Protein AF-A0A7X9P2J0-F1 (afdb_monomer)

Sequence (119 aa):
MKKIIILSILLFSSIFSFAQTTPTPGEWVKKSAEHYIEFASKEWNLTEVQKEEVYNYYLNFLAFRSYYFKRKQEGTLTSEETTLLVKSIQQETTQKITKYLGIDWREYYRVNREYMKRG

Structure (mmCIF, N/CA/C/O backbone):
data_AF-A0A7X9P2J0-F1
#
_entry.id   AF-A0A7X9P2J0-F1
#
loop_
_atom_site.group_PDB
_atom_site.id
_atom_site.type_symbol
_atom_site.label_atom_id
_atom_site.label_alt_id
_atom_site.label_comp_id
_atom_site.label_asym_id
_atom_site.label_entity_id
_atom_site.label_seq_id
_atom_site.pdbx_PDB_ins_code
_atom_site.Cartn_x
_atom_site.Cartn_y
_atom_site.Cartn_z
_atom_site.occupancy
_atom_site.B_iso_or_equiv
_atom_site.auth_seq_id
_atom_site.auth_comp_id
_atom_site.auth_asym_id
_atom_site.auth_atom_id
_atom_site.pdbx_PDB_model_num
ATOM 1 N N . MET A 1 1 ? -4.851 -28.020 -35.475 1.00 48.25 1 MET A N 1
ATOM 2 C CA . MET A 1 1 ? -3.969 -28.267 -34.310 1.00 48.25 1 MET A CA 1
ATOM 3 C C . MET A 1 1 ? -2.952 -27.130 -34.100 1.00 48.25 1 MET A C 1
ATOM 5 O O . MET A 1 1 ? -1.757 -27.357 -34.179 1.00 48.25 1 MET A O 1
ATOM 9 N N . LYS A 1 2 ? -3.402 -25.887 -33.862 1.00 42.94 2 LYS A N 1
ATOM 10 C CA . LYS A 1 2 ? -2.515 -24.747 -33.505 1.00 42.94 2 LYS A CA 1
ATOM 11 C C . LYS A 1 2 ? -3.080 -23.846 -32.391 1.00 42.94 2 LYS A C 1
ATOM 13 O O . LYS A 1 2 ? -2.439 -22.886 -31.999 1.00 42.94 2 LYS A O 1
ATOM 18 N N . LYS A 1 3 ? -4.274 -24.157 -31.866 1.00 45.66 3 LYS A N 1
ATOM 19 C CA . LYS A 1 3 ? -4.989 -23.320 -30.881 1.00 45.66 3 LYS A CA 1
ATOM 20 C C . LYS A 1 3 ? -4.871 -23.812 -29.429 1.00 45.66 3 LYS A C 1
ATOM 22 O O . LYS A 1 3 ? -5.380 -23.155 -28.536 1.00 45.66 3 LYS A O 1
ATOM 27 N N . ILE A 1 4 ? -4.198 -24.943 -29.190 1.00 52.19 4 ILE A N 1
ATOM 28 C CA . ILE A 1 4 ? -4.130 -25.587 -27.862 1.00 52.19 4 ILE A CA 1
ATOM 29 C C . ILE A 1 4 ? -2.895 -25.133 -27.056 1.00 52.19 4 ILE A C 1
ATOM 31 O O . ILE A 1 4 ? -2.896 -25.221 -25.838 1.00 52.19 4 ILE A O 1
ATOM 35 N N . ILE A 1 5 ? -1.871 -24.558 -27.699 1.00 53.81 5 ILE A N 1
ATOM 36 C CA . ILE A 1 5 ? -0.595 -24.2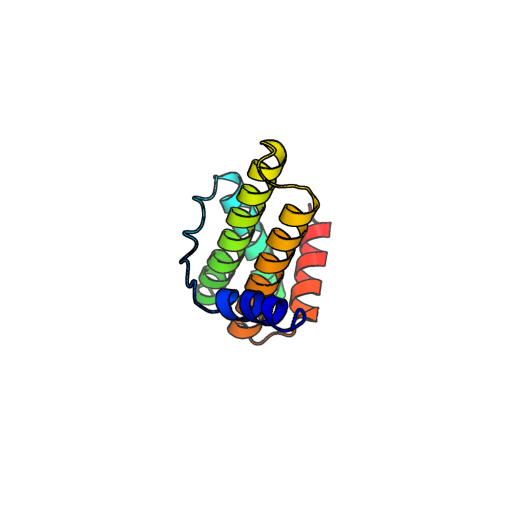24 -27.033 1.00 53.81 5 ILE A CA 1
ATOM 37 C C . ILE A 1 5 ? -0.705 -22.985 -26.119 1.00 5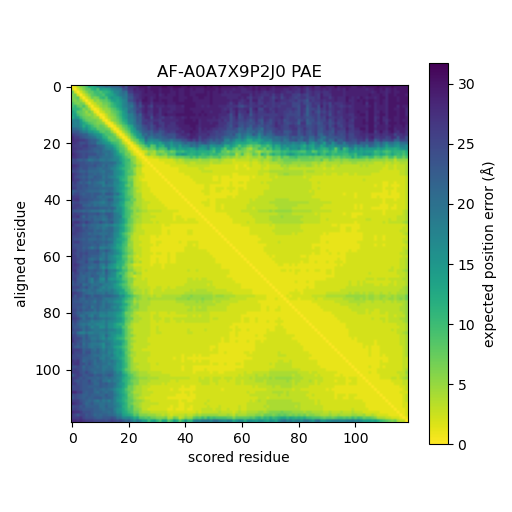3.81 5 ILE A C 1
ATOM 39 O O . ILE A 1 5 ? 0.043 -22.860 -25.155 1.00 53.81 5 ILE A O 1
ATOM 43 N N . ILE A 1 6 ? -1.664 -22.086 -26.363 1.00 50.25 6 ILE A N 1
ATOM 44 C CA . ILE A 1 6 ? -1.788 -20.833 -25.593 1.00 50.25 6 ILE A CA 1
ATOM 45 C C . ILE A 1 6 ? -2.377 -21.078 -24.190 1.00 50.25 6 ILE A C 1
ATOM 47 O O . ILE A 1 6 ? -2.026 -20.377 -23.244 1.00 50.25 6 ILE A O 1
ATOM 51 N N . LEU A 1 7 ? -3.203 -22.116 -24.016 1.00 44.09 7 LEU A N 1
ATOM 52 C CA . LEU A 1 7 ? -3.770 -22.476 -22.708 1.00 44.09 7 LEU A CA 1
ATOM 53 C C . LEU A 1 7 ? -2.742 -23.118 -21.764 1.00 44.09 7 LEU A C 1
ATOM 55 O O . LEU A 1 7 ? -2.883 -23.016 -20.548 1.00 44.09 7 LEU A O 1
ATOM 59 N N . SER A 1 8 ? -1.674 -23.707 -22.304 1.00 47.47 8 SER A N 1
ATOM 60 C CA . SER A 1 8 ? -0.605 -24.328 -21.515 1.00 47.47 8 SER A CA 1
ATOM 61 C C . SER A 1 8 ? 0.254 -23.303 -20.767 1.00 47.47 8 SER A C 1
ATOM 63 O O . SER A 1 8 ? 0.791 -23.609 -19.707 1.00 47.47 8 SER A O 1
ATOM 65 N N . ILE A 1 9 ? 0.366 -22.076 -21.290 1.00 50.44 9 ILE A N 1
ATOM 66 C CA . ILE A 1 9 ? 1.172 -21.004 -20.680 1.00 50.44 9 ILE A CA 1
ATOM 67 C C . ILE A 1 9 ? 0.434 -20.374 -19.486 1.00 50.44 9 ILE A C 1
ATOM 69 O O . ILE A 1 9 ? 1.066 -19.991 -18.506 1.00 50.44 9 ILE A O 1
ATOM 73 N N . LEU A 1 10 ? -0.904 -20.348 -19.514 1.00 45.47 10 LEU A N 1
ATOM 74 C CA . LEU A 1 10 ? -1.735 -19.844 -18.411 1.00 45.47 10 LEU A CA 1
ATOM 75 C C . LEU A 1 10 ? -1.854 -20.817 -17.227 1.00 45.47 10 LEU A C 1
ATOM 77 O O . LEU A 1 10 ? -2.184 -20.388 -16.127 1.00 45.47 10 LEU A O 1
ATOM 81 N N . LEU A 1 11 ? -1.581 -22.109 -17.430 1.00 46.47 11 LEU A N 1
ATOM 82 C CA . LEU A 1 11 ? -1.615 -23.107 -16.354 1.00 46.47 11 LEU A CA 1
ATOM 83 C C . LEU A 1 11 ? -0.288 -23.195 -15.582 1.00 46.47 11 LEU A C 1
ATOM 85 O O . LEU A 1 11 ? -0.298 -23.527 -14.398 1.00 46.47 11 LEU A O 1
ATOM 89 N N . PHE A 1 12 ? 0.842 -22.827 -16.195 1.00 42.16 12 PHE A N 1
ATOM 90 C CA . PHE A 1 12 ? 2.155 -22.858 -15.533 1.00 42.16 12 PHE A CA 1
ATOM 91 C C . PHE A 1 12 ? 2.448 -21.663 -14.615 1.00 42.16 12 PHE A C 1
ATOM 93 O O . PHE A 1 12 ? 3.386 -21.725 -13.823 1.00 42.16 1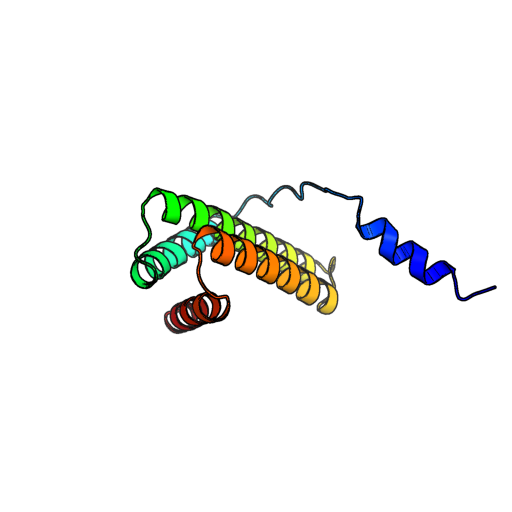2 PHE A O 1
ATOM 100 N N . SER A 1 13 ? 1.630 -20.607 -14.631 1.00 44.81 13 SER A N 1
ATOM 101 C CA . SER A 1 13 ? 1.730 -19.516 -13.650 1.00 44.81 13 SER A CA 1
ATOM 102 C C . SER A 1 13 ? 1.193 -19.894 -12.261 1.00 44.81 13 SER A C 1
ATOM 104 O O . SER A 1 13 ? 1.309 -19.100 -11.331 1.00 44.81 13 SER A O 1
ATOM 106 N N . SER A 1 14 ? 0.647 -21.104 -12.089 1.00 41.81 14 SER A N 1
ATOM 107 C CA . SER A 1 14 ? 0.059 -21.563 -10.823 1.00 41.81 14 SER A CA 1
ATOM 108 C C . SER A 1 14 ? 1.015 -22.323 -9.885 1.00 41.81 14 SER A C 1
ATOM 110 O O . SER A 1 14 ? 0.609 -22.657 -8.776 1.00 41.81 14 SER A O 1
ATOM 112 N N . ILE A 1 15 ? 2.275 -22.582 -10.277 1.00 48.94 15 ILE A N 1
ATOM 113 C CA . ILE A 1 15 ? 3.180 -23.488 -9.524 1.00 48.94 15 ILE A CA 1
ATOM 114 C C . ILE A 1 15 ? 4.467 -22.812 -9.028 1.00 48.94 15 ILE A C 1
ATOM 116 O O . ILE A 1 15 ? 5.345 -23.459 -8.467 1.00 48.94 15 ILE A O 1
ATOM 120 N N . PHE A 1 16 ? 4.585 -21.493 -9.143 1.00 38.72 16 PHE A N 1
ATOM 121 C CA . PHE A 1 16 ? 5.685 -20.792 -8.497 1.00 38.72 16 PHE A CA 1
ATOM 122 C C . PHE A 1 16 ? 5.178 -19.970 -7.321 1.00 38.72 16 PHE A C 1
ATOM 124 O O . PHE A 1 16 ? 5.014 -18.756 -7.401 1.00 38.72 16 PHE A O 1
ATOM 131 N N . SER A 1 17 ? 5.044 -20.637 -6.174 1.00 33.53 17 SER A N 1
ATOM 132 C CA . SER A 1 17 ? 5.343 -20.004 -4.890 1.00 33.53 17 SER A CA 1
ATOM 133 C C . SER A 1 17 ? 6.841 -19.680 -4.851 1.00 33.53 17 SER A C 1
ATOM 135 O O . SER A 1 17 ? 7.595 -20.242 -4.061 1.00 33.53 17 SER A O 1
ATOM 137 N N . PHE A 1 18 ? 7.302 -18.773 -5.719 1.00 39.88 18 PHE A N 1
ATOM 138 C CA . PHE A 1 18 ? 8.462 -17.982 -5.361 1.00 39.88 18 PHE A CA 1
ATOM 139 C C . PHE A 1 18 ? 8.005 -17.208 -4.133 1.00 39.88 18 PHE A C 1
ATOM 141 O O . PHE A 1 18 ? 7.200 -16.284 -4.234 1.00 39.88 18 PHE A O 1
ATOM 148 N N . ALA A 1 19 ? 8.491 -17.611 -2.961 1.00 41.91 19 ALA A N 1
ATOM 149 C CA . ALA A 1 19 ? 8.690 -16.665 -1.885 1.00 41.91 19 ALA A CA 1
ATOM 150 C C . ALA A 1 19 ? 9.612 -15.596 -2.475 1.00 41.91 19 ALA A C 1
ATOM 152 O O . ALA A 1 19 ? 10.833 -15.732 -2.465 1.00 41.91 19 ALA A O 1
ATOM 153 N N . GLN A 1 20 ? 9.014 -14.608 -3.139 1.00 44.41 20 GLN A N 1
ATOM 154 C CA . GLN A 1 20 ? 9.704 -13.448 -3.642 1.00 44.41 20 GLN A CA 1
ATOM 155 C C . GLN A 1 20 ? 10.180 -12.766 -2.366 1.00 44.41 20 GLN A C 1
ATOM 157 O O . GLN A 1 20 ? 9.403 -12.122 -1.668 1.00 44.41 20 GLN A O 1
ATOM 162 N N . THR A 1 21 ? 11.415 -13.063 -1.965 1.00 51.03 21 THR A N 1
ATOM 163 C CA . THR A 1 21 ? 12.035 -12.491 -0.775 1.00 51.03 21 THR A CA 1
ATOM 164 C C . THR A 1 21 ? 11.889 -10.988 -0.899 1.00 51.03 21 THR A C 1
ATOM 166 O O . THR A 1 21 ? 12.375 -10.419 -1.883 1.00 51.03 21 THR A O 1
ATOM 169 N N . THR A 1 22 ? 11.165 -10.367 0.037 1.00 57.03 22 THR A N 1
ATOM 170 C CA . THR A 1 22 ? 10.978 -8.919 0.042 1.00 57.03 22 THR A CA 1
ATOM 171 C C . THR A 1 22 ? 12.354 -8.271 -0.108 1.00 57.03 22 THR A C 1
ATOM 173 O O . THR A 1 22 ? 13.249 -8.580 0.684 1.00 57.03 22 THR A O 1
ATOM 176 N N . PRO A 1 23 ? 12.572 -7.415 -1.121 1.00 67.62 23 PRO A N 1
ATOM 177 C CA . PRO A 1 23 ? 13.847 -6.728 -1.261 1.00 67.62 23 PRO A CA 1
ATOM 178 C C . PRO A 1 23 ? 14.099 -5.904 0.003 1.00 67.62 23 PRO A C 1
ATOM 180 O O . PRO A 1 23 ? 13.180 -5.257 0.501 1.00 67.62 23 PRO A O 1
ATOM 183 N N . THR A 1 24 ? 15.326 -5.922 0.531 1.00 76.50 24 THR A N 1
ATOM 184 C CA . THR A 1 24 ? 15.656 -5.183 1.758 1.00 76.50 24 THR A CA 1
ATOM 185 C C . THR A 1 24 ? 15.297 -3.701 1.587 1.00 76.50 24 THR A C 1
ATOM 187 O O . THR A 1 24 ? 15.880 -3.033 0.726 1.00 76.50 24 THR A O 1
ATOM 190 N N . PRO A 1 25 ? 14.338 -3.162 2.362 1.00 75.56 25 PRO A N 1
ATOM 191 C CA . PRO A 1 25 ? 13.887 -1.790 2.189 1.00 75.56 25 PRO A CA 1
ATOM 192 C C . PRO A 1 25 ? 14.963 -0.805 2.652 1.00 75.56 25 PRO A C 1
ATOM 194 O O . PRO A 1 25 ? 15.495 -0.926 3.757 1.00 75.56 25 PRO A O 1
ATOM 197 N N . GLY A 1 26 ? 15.255 0.199 1.820 1.00 80.75 26 GLY A N 1
ATOM 198 C CA . GLY A 1 26 ? 16.091 1.335 2.220 1.00 80.75 26 GLY A CA 1
ATOM 199 C C . GLY A 1 26 ? 15.431 2.167 3.327 1.00 80.75 26 GLY A C 1
ATOM 200 O O . GLY A 1 26 ? 14.218 2.106 3.521 1.00 80.75 26 GLY A O 1
ATOM 201 N N . GLU A 1 27 ? 16.206 2.983 4.043 1.00 86.44 27 GLU A N 1
ATOM 202 C CA . GLU A 1 27 ? 15.704 3.758 5.195 1.00 86.44 27 GLU A CA 1
ATOM 203 C C . GLU A 1 27 ? 14.520 4.674 4.857 1.00 86.44 27 GLU A C 1
ATOM 205 O O . GLU A 1 27 ? 13.578 4.793 5.637 1.00 86.44 27 GLU A O 1
ATOM 210 N N . TRP A 1 28 ? 14.522 5.283 3.669 1.00 86.62 28 TRP A N 1
ATOM 211 C CA . TRP A 1 28 ? 13.424 6.145 3.225 1.00 86.62 28 TRP A CA 1
ATOM 212 C C . TRP A 1 28 ? 12.100 5.380 3.060 1.00 86.62 28 TRP A C 1
ATOM 214 O O . TRP A 1 28 ? 11.032 5.947 3.291 1.00 86.62 28 TRP A O 1
ATOM 224 N N . VAL A 1 29 ? 12.160 4.091 2.695 1.00 90.75 29 VAL A N 1
ATOM 225 C CA . VAL A 1 29 ? 10.988 3.212 2.561 1.00 90.75 29 VAL A CA 1
ATOM 226 C C . VAL A 1 29 ? 10.390 2.948 3.940 1.00 90.75 29 VAL A C 1
ATOM 228 O O . VAL A 1 29 ? 9.177 3.047 4.105 1.00 90.75 29 VAL A O 1
ATOM 231 N N . LYS A 1 30 ? 11.242 2.688 4.938 1.00 91.75 30 LYS A N 1
ATOM 232 C CA . LYS A 1 30 ? 10.818 2.482 6.330 1.00 91.75 30 LYS A CA 1
ATOM 233 C C . LYS A 1 30 ? 10.125 3.718 6.896 1.00 91.75 30 LYS A C 1
ATOM 235 O O . LYS A 1 30 ? 8.988 3.604 7.337 1.00 91.75 30 LYS A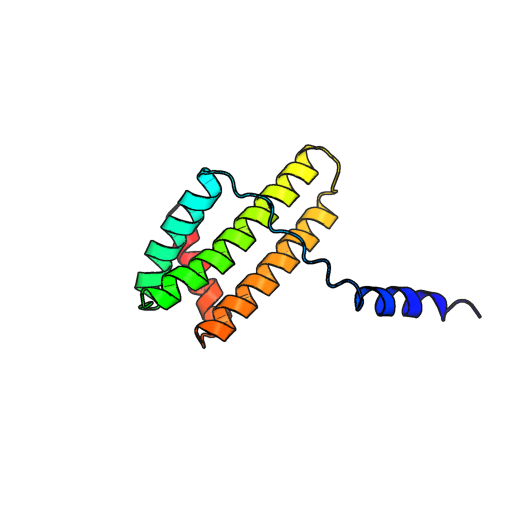 O 1
ATOM 240 N N . LYS A 1 31 ? 10.737 4.900 6.750 1.00 92.81 31 LYS A N 1
ATOM 241 C CA . LYS A 1 31 ? 10.143 6.181 7.184 1.00 92.81 31 LYS A CA 1
ATOM 242 C C . LYS A 1 31 ? 8.808 6.472 6.503 1.00 92.81 31 LYS A C 1
ATOM 244 O O . LYS A 1 31 ? 7.856 6.925 7.126 1.00 92.81 31 LYS A O 1
ATOM 249 N N . SER A 1 32 ? 8.719 6.175 5.207 1.00 92.31 32 SER A N 1
ATOM 250 C CA . SER A 1 32 ? 7.475 6.342 4.449 1.00 92.31 32 SER A CA 1
ATOM 251 C C . SER A 1 32 ? 6.377 5.394 4.945 1.00 92.31 32 SER A C 1
ATOM 253 O O . SER A 1 32 ? 5.213 5.786 5.010 1.00 92.31 32 SER A O 1
ATOM 255 N N . ALA A 1 33 ? 6.735 4.160 5.315 1.00 95.62 33 ALA A N 1
ATOM 256 C CA . ALA A 1 33 ? 5.803 3.220 5.923 1.00 95.62 33 ALA A CA 1
ATOM 257 C C . ALA A 1 33 ? 5.378 3.661 7.331 1.00 95.62 33 ALA A C 1
ATOM 259 O O . ALA A 1 33 ? 4.189 3.631 7.628 1.00 95.62 33 ALA A O 1
ATOM 260 N N . GLU A 1 34 ? 6.304 4.147 8.158 1.00 96.44 34 GLU A N 1
ATOM 261 C CA . GLU A 1 34 ? 6.011 4.705 9.488 1.00 96.44 34 GLU A CA 1
ATOM 262 C C . GLU A 1 34 ? 4.992 5.848 9.390 1.00 96.44 34 GLU A C 1
ATOM 264 O O . GLU A 1 34 ? 3.922 5.774 9.992 1.00 96.44 34 GLU A O 1
ATOM 269 N N . HIS A 1 35 ? 5.247 6.845 8.535 1.00 96.44 35 HIS A N 1
ATOM 270 C CA . HIS A 1 35 ? 4.337 7.980 8.341 1.00 96.44 35 HIS A CA 1
ATOM 271 C C . HIS A 1 35 ? 2.947 7.553 7.852 1.00 96.44 35 HIS A C 1
ATOM 273 O O . HIS A 1 35 ? 1.931 8.123 8.257 1.00 96.44 35 HIS A O 1
ATOM 279 N N . TYR A 1 36 ? 2.885 6.564 6.957 1.00 96.50 36 TYR A N 1
ATOM 280 C CA . TYR A 1 36 ? 1.610 6.029 6.493 1.00 96.50 36 TYR A CA 1
ATOM 281 C C . TYR A 1 36 ? 0.822 5.385 7.636 1.00 96.50 36 TYR A C 1
ATOM 283 O O . TYR A 1 36 ? -0.372 5.638 7.768 1.00 96.50 36 TYR A O 1
ATOM 291 N N . ILE A 1 37 ? 1.476 4.595 8.487 1.00 97.38 37 ILE A N 1
ATOM 292 C CA . ILE A 1 37 ? 0.821 3.894 9.598 1.00 97.38 37 ILE A CA 1
ATOM 293 C C . ILE A 1 37 ? 0.413 4.845 10.713 1.00 97.38 37 ILE A C 1
ATOM 295 O O . ILE A 1 37 ? -0.675 4.703 11.268 1.00 97.38 37 ILE A O 1
ATOM 299 N N . GLU A 1 38 ? 1.203 5.876 10.995 1.00 96.81 38 GLU A N 1
ATOM 300 C CA . GLU A 1 38 ? 0.793 6.952 11.898 1.00 96.81 38 GLU A CA 1
ATOM 301 C C . GLU A 1 38 ? -0.480 7.659 11.419 1.00 96.81 38 GLU A C 1
ATOM 303 O O . GLU A 1 38 ? -1.336 8.018 12.228 1.00 96.81 38 GLU A O 1
ATOM 308 N N . PHE A 1 39 ? -0.631 7.847 10.107 1.00 97.44 39 PHE A N 1
ATOM 309 C CA . PHE A 1 39 ? -1.839 8.425 9.528 1.00 97.44 39 PHE A CA 1
ATOM 310 C C . PHE A 1 39 ? -3.014 7.437 9.540 1.00 97.44 39 PHE A C 1
ATOM 312 O O . PHE A 1 39 ? -4.070 7.737 10.097 1.00 97.44 39 PHE A O 1
ATOM 319 N N . ALA A 1 40 ? -2.825 6.244 8.976 1.00 97.00 40 ALA A N 1
ATOM 320 C CA . ALA A 1 40 ? -3.858 5.220 8.857 1.00 97.00 40 ALA A CA 1
ATOM 321 C C . ALA A 1 40 ? -4.364 4.742 10.226 1.00 97.00 40 ALA A C 1
ATOM 323 O O . ALA A 1 40 ? -5.547 4.451 10.381 1.00 97.00 40 ALA A O 1
ATOM 324 N N . SER A 1 41 ? -3.499 4.728 11.247 1.00 97.25 41 SER A N 1
ATOM 325 C CA . SER A 1 41 ? -3.897 4.378 12.613 1.00 97.25 41 SER A CA 1
ATOM 326 C C . SER A 1 41 ? -4.917 5.332 13.218 1.00 97.25 41 SER A C 1
ATOM 328 O O . SER A 1 41 ? -5.746 4.889 14.007 1.00 97.25 41 SER A O 1
ATOM 330 N N . LYS A 1 42 ? -4.905 6.608 12.816 1.00 96.88 42 LYS A N 1
ATOM 331 C CA . LYS A 1 42 ? -5.896 7.604 13.242 1.00 96.88 42 LYS A CA 1
ATOM 332 C C . LYS A 1 42 ? -7.212 7.437 12.486 1.00 96.88 42 LYS A C 1
ATOM 334 O O . LYS A 1 42 ? -8.269 7.533 13.095 1.00 96.88 42 LYS A O 1
ATOM 339 N N . GLU A 1 43 ? -7.148 7.156 11.185 1.00 97.56 43 GLU A N 1
ATOM 340 C CA . GLU A 1 43 ? -8.338 6.967 10.340 1.00 97.56 43 GLU A CA 1
ATOM 341 C C . GLU A 1 43 ? -9.109 5.685 10.684 1.00 97.56 43 GLU A C 1
ATOM 343 O O . GLU A 1 43 ? -10.336 5.680 10.669 1.00 97.56 43 GLU A O 1
ATOM 348 N N . TRP A 1 44 ? -8.398 4.601 11.002 1.00 97.62 44 TRP A N 1
ATOM 349 C CA . TRP A 1 44 ? -8.994 3.287 11.273 1.00 97.62 44 TRP A CA 1
ATOM 350 C C . TRP A 1 44 ? -9.001 2.892 12.751 1.00 97.62 44 TRP A C 1
ATOM 352 O O . TRP A 1 44 ? -9.460 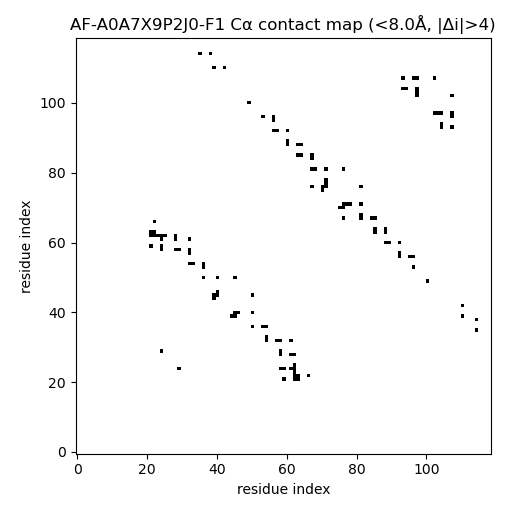1.800 13.074 1.00 97.62 44 TRP A O 1
ATOM 362 N N . ASN A 1 45 ? -8.505 3.755 13.644 1.00 97.31 45 ASN A N 1
ATOM 363 C CA . ASN A 1 45 ? -8.373 3.485 15.080 1.00 97.31 45 ASN A CA 1
ATOM 364 C C . ASN A 1 45 ? -7.654 2.149 15.371 1.00 97.31 45 ASN A C 1
ATOM 366 O O . ASN A 1 45 ? -8.167 1.281 16.079 1.00 97.31 45 ASN A O 1
ATOM 370 N N . LEU A 1 46 ? -6.478 1.968 14.764 1.00 97.75 46 LEU A N 1
ATOM 371 C CA . LEU A 1 46 ? -5.729 0.709 14.824 1.00 97.75 46 LEU A CA 1
ATOM 372 C C . LEU A 1 46 ? -5.111 0.472 16.209 1.00 97.75 46 LEU A C 1
ATOM 374 O O . LEU A 1 46 ? -4.480 1.365 16.779 1.00 97.75 46 LEU A O 1
ATOM 378 N N . THR A 1 47 ? -5.195 -0.766 16.698 1.00 97.94 47 THR A 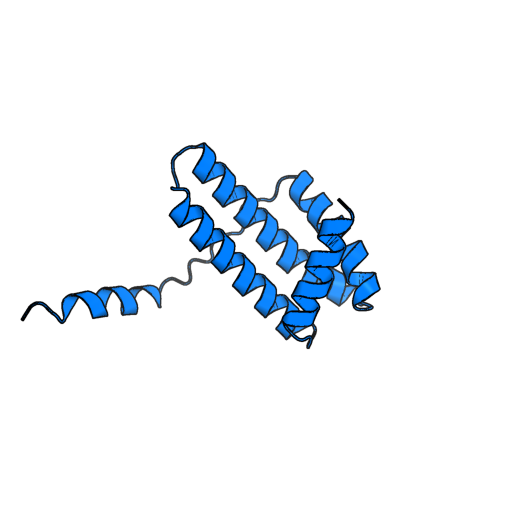N 1
ATOM 379 C CA . THR A 1 47 ? -4.409 -1.237 17.852 1.00 97.94 47 THR A CA 1
ATOM 380 C C . THR A 1 47 ? -2.922 -1.351 17.504 1.00 97.94 47 THR A C 1
ATOM 382 O O . THR A 1 47 ? -2.568 -1.408 16.329 1.00 97.94 47 THR A O 1
ATOM 385 N N . GLU A 1 48 ? -2.032 -1.445 18.498 1.00 97.06 48 GLU A N 1
ATOM 386 C CA . GLU A 1 48 ? -0.587 -1.624 18.245 1.00 97.06 48 GLU A CA 1
ATOM 387 C C . GLU A 1 48 ? -0.281 -2.861 17.386 1.00 97.06 48 GLU A C 1
ATOM 389 O O . GLU A 1 48 ? 0.484 -2.777 16.430 1.00 97.06 48 GLU A O 1
ATOM 394 N N . VAL A 1 49 ? -0.968 -3.978 17.641 1.00 97.38 49 VAL A N 1
ATOM 395 C CA . VAL A 1 49 ? -0.830 -5.206 16.837 1.00 97.38 49 VAL A CA 1
ATOM 396 C C . VAL A 1 49 ? -1.305 -4.983 15.398 1.00 97.38 49 VAL A C 1
ATOM 398 O O . VAL A 1 49 ? -0.706 -5.471 14.442 1.00 97.38 49 VAL A O 1
ATOM 401 N N . GLN A 1 50 ? -2.386 -4.221 15.207 1.00 97.94 50 GLN A N 1
ATOM 402 C CA . GLN A 1 50 ? -2.849 -3.889 13.862 1.00 97.94 50 GLN A CA 1
ATOM 403 C C . GLN A 1 50 ? -1.903 -2.922 13.147 1.00 97.94 50 GLN A C 1
ATOM 405 O O . GLN A 1 50 ? -1.693 -3.074 11.945 1.00 97.94 50 GLN A O 1
ATOM 410 N N . LYS A 1 51 ? -1.320 -1.952 13.860 1.00 98.19 51 LYS A N 1
ATOM 411 C CA . LYS A 1 51 ? -0.312 -1.039 13.310 1.00 98.19 51 LYS A CA 1
ATOM 412 C C . LYS A 1 51 ? 0.890 -1.814 12.793 1.00 98.19 51 LYS A C 1
ATOM 414 O O . LYS A 1 51 ? 1.294 -1.570 11.663 1.00 98.19 51 LYS A O 1
ATOM 419 N N . GLU A 1 52 ? 1.412 -2.752 13.582 1.00 97.56 52 GLU A N 1
ATOM 420 C CA . GLU A 1 52 ? 2.552 -3.585 13.194 1.00 97.56 52 GLU A CA 1
ATOM 421 C C . GLU A 1 52 ? 2.261 -4.387 11.918 1.00 97.56 52 GLU A C 1
ATOM 423 O O . GLU A 1 52 ? 3.047 -4.355 10.972 1.00 97.56 52 GLU A O 1
ATOM 428 N N . GLU A 1 53 ? 1.096 -5.031 11.817 1.00 97.94 53 GLU A N 1
ATOM 429 C CA . GLU A 1 53 ? 0.825 -5.839 10.623 1.00 97.94 53 GLU A CA 1
ATOM 430 C C . GLU A 1 53 ? 0.495 -5.033 9.374 1.00 97.94 53 GLU A C 1
ATOM 432 O O . GLU A 1 53 ? 0.961 -5.350 8.274 1.00 97.94 53 GLU A O 1
ATOM 437 N N . VAL A 1 54 ? -0.242 -3.933 9.520 1.00 97.69 54 VAL A N 1
ATOM 438 C CA . VAL A 1 54 ? -0.472 -3.025 8.392 1.00 97.69 54 VAL A CA 1
ATOM 439 C C . VAL A 1 54 ? 0.855 -2.381 7.965 1.00 97.69 54 VAL A C 1
ATOM 441 O O . VAL A 1 54 ? 1.090 -2.232 6.762 1.00 97.69 54 VAL A O 1
ATOM 444 N N . TYR A 1 55 ? 1.752 -2.073 8.913 1.00 97.50 55 TYR A N 1
ATOM 445 C CA . TYR A 1 55 ? 3.113 -1.609 8.634 1.00 97.50 55 TYR A CA 1
ATOM 446 C C . TYR A 1 55 ? 3.869 -2.618 7.783 1.00 97.50 55 TYR A C 1
ATOM 448 O O . TYR A 1 55 ? 4.370 -2.252 6.722 1.00 97.50 55 TYR A O 1
ATOM 456 N N . ASN A 1 56 ? 3.890 -3.890 8.178 1.00 96.31 56 ASN A N 1
ATOM 457 C CA . ASN A 1 56 ? 4.582 -4.939 7.437 1.00 96.31 56 ASN A CA 1
ATOM 458 C C . ASN A 1 56 ? 4.034 -5.089 6.009 1.00 96.31 56 ASN A C 1
ATOM 460 O O . ASN A 1 56 ? 4.802 -5.165 5.045 1.00 96.31 56 ASN A O 1
ATOM 464 N N . TYR A 1 57 ? 2.709 -5.078 5.828 1.00 96.56 57 TYR A N 1
ATOM 465 C CA . TYR A 1 57 ? 2.098 -5.147 4.495 1.00 96.56 57 TYR A CA 1
ATOM 466 C C . TYR A 1 57 ? 2.447 -3.944 3.617 1.00 96.56 57 TYR A C 1
ATOM 468 O O . TYR A 1 57 ? 2.732 -4.107 2.425 1.00 96.56 57 TYR A O 1
ATOM 476 N N . TYR A 1 58 ? 2.441 -2.742 4.190 1.00 96.31 58 TYR A N 1
ATOM 477 C CA . TYR A 1 58 ? 2.729 -1.520 3.452 1.00 96.31 58 TYR A CA 1
ATOM 478 C C . T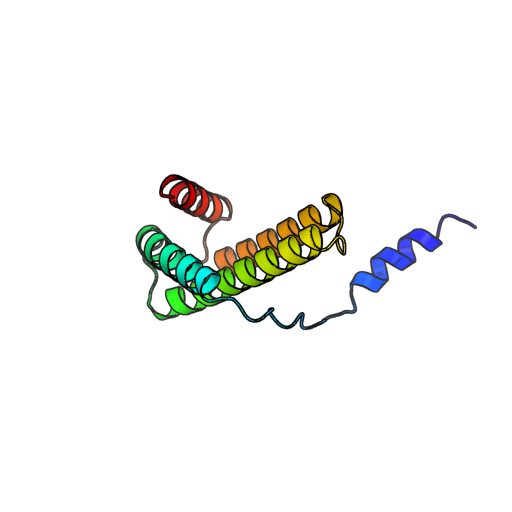YR A 1 58 ? 4.229 -1.339 3.175 1.00 96.31 58 TYR A C 1
ATOM 480 O O . TYR A 1 58 ? 4.615 -0.934 2.077 1.00 96.31 58 TYR A O 1
ATOM 488 N N . LEU A 1 59 ? 5.093 -1.723 4.115 1.00 95.75 59 LEU A N 1
ATOM 489 C CA . LEU A 1 59 ? 6.541 -1.753 3.933 1.00 95.75 59 LEU A CA 1
ATOM 490 C C . LEU A 1 59 ? 6.923 -2.697 2.790 1.00 95.75 59 LEU A C 1
ATOM 492 O O . LEU A 1 59 ? 7.699 -2.313 1.915 1.00 95.75 59 LEU A O 1
ATOM 496 N N . ASN A 1 60 ? 6.328 -3.894 2.751 1.00 94.69 60 ASN A N 1
ATOM 497 C CA . ASN A 1 60 ? 6.516 -4.844 1.654 1.00 94.69 60 ASN A CA 1
ATOM 498 C C . ASN A 1 60 ? 6.109 -4.232 0.303 1.00 94.69 60 ASN A C 1
ATOM 500 O O . ASN A 1 60 ? 6.863 -4.325 -0.668 1.00 94.69 60 ASN A O 1
ATOM 504 N N . PHE A 1 61 ? 4.961 -3.547 0.241 1.00 95.56 61 PHE A N 1
ATOM 505 C CA . PHE A 1 61 ? 4.530 -2.832 -0.965 1.00 95.56 61 PHE A CA 1
ATOM 506 C C . PHE A 1 61 ? 5.566 -1.806 -1.430 1.00 95.56 61 PHE A C 1
ATOM 508 O O . PHE A 1 61 ? 5.960 -1.809 -2.599 1.00 95.56 61 PHE A O 1
ATOM 515 N N . LEU A 1 62 ? 6.031 -0.940 -0.527 1.00 95.25 62 LEU A N 1
ATOM 516 C CA . LEU A 1 62 ? 7.006 0.093 -0.863 1.00 95.25 62 LEU A CA 1
ATOM 517 C C . LEU A 1 62 ? 8.357 -0.501 -1.281 1.00 95.25 62 LEU A C 1
ATOM 519 O O . LEU A 1 62 ? 8.984 0.014 -2.209 1.00 95.25 62 LEU A O 1
ATOM 523 N N . ALA A 1 63 ? 8.785 -1.593 -0.646 1.00 94.69 63 ALA A N 1
ATOM 524 C CA . ALA A 1 63 ? 10.020 -2.290 -0.978 1.00 94.69 63 ALA A CA 1
ATOM 525 C C . ALA A 1 63 ? 9.984 -2.833 -2.415 1.00 94.69 63 ALA A C 1
ATOM 527 O O . ALA A 1 63 ? 10.875 -2.535 -3.215 1.00 94.69 63 ALA A O 1
ATOM 528 N N . PHE A 1 64 ? 8.920 -3.555 -2.782 1.00 94.75 64 PHE A N 1
ATOM 529 C CA . PHE A 1 64 ? 8.741 -4.060 -4.145 1.00 94.75 64 PHE A CA 1
ATOM 530 C C . PHE A 1 64 ? 8.565 -2.944 -5.165 1.00 94.75 64 PHE A C 1
ATOM 532 O O . PHE A 1 64 ? 9.194 -2.973 -6.221 1.00 94.75 64 PHE A O 1
ATOM 539 N N . ARG A 1 65 ? 7.761 -1.925 -4.845 1.00 94.75 65 ARG A N 1
ATOM 540 C CA . ARG A 1 65 ? 7.574 -0.759 -5.712 1.00 94.75 65 ARG A CA 1
ATOM 541 C C . ARG A 1 65 ? 8.917 -0.095 -6.021 1.00 94.75 65 ARG A C 1
ATOM 543 O O . ARG A 1 65 ? 9.225 0.131 -7.188 1.00 94.75 65 ARG A O 1
ATOM 550 N N . SER A 1 66 ? 9.720 0.176 -4.993 1.00 93.81 66 SER A N 1
ATOM 551 C CA . SER A 1 66 ? 11.068 0.738 -5.126 1.00 93.81 66 SER A CA 1
ATOM 552 C C . SER A 1 66 ? 11.968 -0.145 -5.997 1.00 93.81 66 SER A C 1
ATOM 554 O O . SER A 1 66 ? 12.584 0.336 -6.949 1.00 93.81 66 SER A O 1
ATOM 556 N N . TYR A 1 67 ? 11.976 -1.454 -5.736 1.00 94.00 67 TYR A N 1
ATOM 557 C CA . TYR A 1 67 ? 12.750 -2.429 -6.501 1.00 94.00 67 TYR A CA 1
ATOM 558 C C . TYR A 1 67 ? 12.376 -2.453 -7.992 1.00 94.00 67 TYR A C 1
ATOM 560 O O . TYR A 1 67 ? 13.262 -2.419 -8.846 1.00 94.00 67 TYR A O 1
ATOM 568 N N . TYR A 1 68 ? 11.084 -2.443 -8.329 1.00 94.69 68 TYR A N 1
ATOM 569 C CA . TYR A 1 68 ? 10.634 -2.419 -9.724 1.00 94.69 68 TYR A CA 1
ATOM 570 C C . TYR A 1 68 ? 10.999 -1.109 -10.430 1.00 94.69 68 TYR A C 1
ATOM 572 O O . TYR A 1 68 ? 11.460 -1.138 -11.570 1.00 94.69 68 TYR A O 1
ATOM 580 N N . PHE A 1 69 ? 10.869 0.039 -9.757 1.00 94.06 69 PHE A N 1
ATOM 581 C CA . PHE A 1 69 ? 11.289 1.318 -10.336 1.00 94.06 69 PHE A CA 1
ATOM 582 C C . PHE A 1 69 ? 12.800 1.404 -10.551 1.00 94.06 69 PHE A C 1
ATOM 584 O O . PHE A 1 69 ? 13.224 1.916 -11.586 1.00 94.06 69 PHE A O 1
ATOM 591 N N . LYS A 1 70 ? 13.609 0.863 -9.635 1.00 93.00 70 LYS A N 1
ATOM 592 C CA . LYS A 1 70 ? 15.059 0.760 -9.829 1.00 93.00 70 LYS A CA 1
ATOM 593 C C . LYS A 1 70 ? 15.386 -0.069 -11.073 1.00 93.00 70 LYS A C 1
ATOM 595 O O . LYS A 1 70 ? 16.113 0.384 -11.947 1.00 93.00 70 LYS A O 1
ATOM 600 N N . ARG A 1 71 ? 14.757 -1.235 -11.216 1.00 93.75 71 ARG A N 1
ATOM 601 C CA . ARG A 1 71 ? 14.941 -2.108 -12.384 1.00 93.75 71 ARG A CA 1
ATOM 602 C C . ARG A 1 71 ? 14.516 -1.465 -13.701 1.00 93.75 71 ARG A C 1
ATOM 604 O O . ARG A 1 71 ? 15.168 -1.691 -14.719 1.00 93.75 71 ARG A O 1
ATOM 611 N N . LYS A 1 72 ? 13.470 -0.633 -13.678 1.00 94.75 72 LYS A N 1
ATOM 612 C CA . LYS A 1 72 ? 13.078 0.213 -14.812 1.00 94.75 72 LYS A CA 1
ATOM 613 C C . LYS A 1 72 ? 14.170 1.220 -15.175 1.00 94.75 72 LYS A C 1
ATOM 615 O O . LYS A 1 72 ? 14.489 1.367 -16.349 1.00 94.75 72 LYS A O 1
ATOM 620 N N . GLN A 1 73 ? 14.733 1.914 -14.184 1.00 94.31 73 GLN A N 1
ATOM 621 C CA . GLN A 1 73 ? 15.821 2.879 -14.395 1.00 94.31 73 GLN A CA 1
ATOM 622 C C . GLN A 1 73 ? 17.079 2.209 -14.962 1.00 94.31 73 GLN A C 1
ATOM 624 O O . GLN A 1 73 ? 17.747 2.784 -15.812 1.00 94.31 73 GLN A O 1
ATOM 629 N N . GLU A 1 74 ? 17.358 0.978 -14.539 1.00 95.62 74 GLU A N 1
ATOM 630 C CA . GLU A 1 74 ? 18.464 0.150 -15.038 1.00 95.62 74 GLU A CA 1
ATOM 631 C C . GLU A 1 74 ? 18.190 -0.471 -16.422 1.00 95.62 74 GLU A C 1
ATOM 633 O O . GLU A 1 74 ? 19.052 -1.151 -16.970 1.00 95.62 74 GLU A O 1
ATOM 638 N N . GLY A 1 75 ? 16.993 -0.282 -16.990 1.00 93.62 75 GLY A N 1
ATOM 639 C CA . GLY A 1 75 ? 16.606 -0.848 -18.287 1.00 93.62 75 GLY A CA 1
ATOM 640 C C . GLY A 1 75 ? 16.301 -2.350 -18.266 1.00 93.62 75 GLY A C 1
ATOM 641 O O . GLY A 1 75 ? 16.117 -2.947 -19.322 1.00 93.62 75 GLY A O 1
ATOM 642 N N . THR A 1 76 ? 16.217 -2.970 -17.084 1.00 96.25 76 THR A N 1
ATOM 643 C CA . THR A 1 76 ? 15.914 -4.409 -16.924 1.00 96.25 76 THR A CA 1
ATOM 644 C C . THR A 1 76 ? 14.418 -4.720 -16.870 1.00 96.25 76 THR A C 1
ATOM 646 O O . THR A 1 76 ? 14.037 -5.889 -16.883 1.00 96.25 76 THR A O 1
ATOM 649 N N . LEU A 1 77 ? 13.577 -3.688 -16.769 1.00 94.12 77 LEU A N 1
ATOM 650 C CA . LEU A 1 77 ? 12.127 -3.760 -16.935 1.00 94.12 77 LEU A CA 1
ATOM 651 C C . LEU A 1 77 ? 11.671 -2.633 -17.857 1.00 94.12 77 LEU A C 1
ATOM 653 O O . LEU A 1 77 ? 12.101 -1.485 -17.727 1.00 94.12 77 LEU A O 1
ATOM 657 N N . THR A 1 78 ? 10.733 -2.941 -18.743 1.00 96.62 78 THR A N 1
ATOM 658 C CA . THR A 1 78 ? 10.013 -1.936 -19.523 1.00 96.62 78 THR A CA 1
ATOM 659 C C . THR A 1 78 ? 9.048 -1.135 -18.640 1.00 96.62 78 THR A C 1
ATOM 661 O O . THR A 1 78 ? 8.693 -1.519 -17.518 1.00 96.62 78 THR A O 1
ATOM 664 N N . SER A 1 79 ? 8.566 -0.002 -19.160 1.00 96.44 79 SER A N 1
ATOM 665 C CA . SER A 1 79 ? 7.509 0.780 -18.499 1.00 96.44 79 SER A CA 1
ATOM 666 C C . SER A 1 79 ? 6.212 -0.016 -18.310 1.00 96.44 79 SER A C 1
ATOM 668 O O . SER A 1 79 ? 5.522 0.187 -17.309 1.00 96.44 79 SER A O 1
ATOM 670 N N . GLU A 1 80 ? 5.887 -0.914 -19.242 1.00 97.25 80 GLU A N 1
ATOM 671 C CA . GLU A 1 80 ? 4.681 -1.741 -19.186 1.00 97.25 80 GLU A CA 1
ATOM 672 C C . GLU A 1 80 ? 4.803 -2.826 -18.110 1.00 97.25 80 GLU A C 1
ATOM 674 O O . GLU A 1 80 ? 3.957 -2.898 -17.219 1.00 97.25 80 GLU A O 1
ATOM 679 N N . GLU A 1 81 ? 5.904 -3.584 -18.102 1.00 95.81 81 GLU A N 1
ATOM 680 C CA . GLU A 1 81 ? 6.166 -4.608 -17.080 1.00 95.81 81 GLU A CA 1
ATOM 681 C C . GLU A 1 81 ? 6.205 -4.003 -15.675 1.00 95.81 81 GLU A C 1
ATOM 683 O O . GLU A 1 81 ? 5.600 -4.534 -14.744 1.00 95.81 81 GLU A O 1
ATOM 688 N N . THR A 1 82 ? 6.854 -2.845 -15.525 1.00 95.38 82 THR A N 1
ATOM 689 C CA . THR A 1 82 ? 6.898 -2.124 -14.245 1.00 95.38 82 THR A CA 1
ATOM 690 C C . THR A 1 82 ? 5.491 -1.756 -13.774 1.00 95.38 82 THR A C 1
ATOM 692 O O . THR A 1 82 ? 5.159 -1.952 -12.606 1.00 95.38 82 THR A O 1
ATOM 695 N N . THR A 1 83 ? 4.644 -1.252 -14.676 1.00 96.12 83 THR A N 1
ATOM 696 C CA . THR A 1 83 ? 3.251 -0.898 -14.362 1.00 96.12 83 THR A CA 1
ATOM 697 C C . THR A 1 83 ? 2.450 -2.119 -13.914 1.00 96.12 83 THR A C 1
ATOM 699 O O . THR A 1 83 ? 1.734 -2.045 -12.913 1.00 96.12 83 THR A O 1
ATOM 702 N N . LEU A 1 84 ? 2.588 -3.251 -14.610 1.00 96.81 84 LEU A N 1
ATOM 703 C CA . LEU A 1 84 ? 1.897 -4.496 -14.269 1.00 96.81 84 LEU A CA 1
ATOM 704 C C . LEU A 1 84 ? 2.336 -5.038 -12.903 1.00 96.81 84 LEU A C 1
ATOM 706 O O . LEU A 1 84 ? 1.485 -5.357 -12.072 1.00 96.81 84 LEU A O 1
ATOM 710 N N . LEU A 1 85 ? 3.644 -5.073 -12.636 1.00 95.25 85 LEU A N 1
ATOM 711 C CA . LEU A 1 85 ? 4.199 -5.551 -11.367 1.00 95.25 85 LEU A CA 1
ATOM 712 C C . LEU A 1 85 ? 3.793 -4.660 -10.187 1.00 95.25 85 LEU A C 1
ATOM 714 O O . LEU A 1 85 ? 3.372 -5.170 -9.148 1.00 95.25 85 LEU A O 1
ATOM 718 N N . VAL A 1 86 ? 3.851 -3.333 -10.352 1.00 95.62 86 VAL A N 1
ATOM 719 C CA . VAL A 1 86 ? 3.402 -2.376 -9.326 1.00 95.62 86 VAL A CA 1
ATOM 720 C C . VAL A 1 86 ? 1.904 -2.524 -9.056 1.00 95.62 86 VAL A C 1
ATOM 722 O O . VAL A 1 86 ? 1.490 -2.539 -7.897 1.00 95.62 86 VAL A O 1
ATOM 725 N N . LYS A 1 87 ? 1.083 -2.681 -10.102 1.00 95.69 87 LYS A N 1
ATOM 726 C CA . LYS A 1 87 ? -0.359 -2.906 -9.949 1.00 95.69 87 LYS A CA 1
ATOM 727 C C . LYS A 1 87 ? -0.649 -4.215 -9.213 1.00 95.69 87 LYS A C 1
ATOM 729 O O . LYS A 1 87 ? -1.510 -4.224 -8.337 1.00 95.69 87 LYS A O 1
ATOM 734 N N . SER A 1 88 ? 0.080 -5.284 -9.532 1.00 95.25 88 SER A N 1
ATOM 735 C CA . SER A 1 88 ? -0.066 -6.588 -8.877 1.00 95.25 88 SER A CA 1
ATOM 736 C C . SER A 1 88 ? 0.208 -6.497 -7.376 1.00 95.25 88 SER A C 1
ATOM 738 O O . SER A 1 88 ? -0.646 -6.875 -6.577 1.00 95.25 88 SER A O 1
ATOM 740 N N . ILE A 1 89 ? 1.350 -5.924 -6.971 1.00 95.25 89 ILE A N 1
ATOM 741 C CA . ILE A 1 89 ? 1.676 -5.806 -5.541 1.00 95.25 89 ILE A CA 1
ATOM 742 C C . ILE A 1 89 ? 0.728 -4.842 -4.816 1.00 95.25 89 ILE A C 1
ATOM 744 O O . ILE A 1 89 ? 0.367 -5.075 -3.667 1.00 95.25 89 ILE A O 1
ATOM 748 N N . GLN A 1 90 ? 0.244 -3.792 -5.487 1.00 95.81 90 GLN A N 1
ATOM 749 C CA . GLN A 1 90 ? -0.763 -2.900 -4.913 1.00 95.81 90 GLN A CA 1
ATOM 750 C C . GLN A 1 90 ? -2.086 -3.630 -4.647 1.00 95.81 90 GLN A C 1
ATOM 752 O O . GLN A 1 90 ? -2.698 -3.424 -3.598 1.00 95.81 90 GLN A O 1
ATOM 757 N N . GLN A 1 91 ? -2.541 -4.468 -5.583 1.00 96.38 91 GLN A N 1
ATOM 758 C CA . GLN A 1 91 ? -3.755 -5.269 -5.413 1.00 96.38 91 GLN A CA 1
ATOM 759 C C . GLN A 1 91 ? -3.599 -6.270 -4.269 1.00 96.38 91 GLN A C 1
ATOM 761 O O . GLN A 1 91 ? -4.488 -6.363 -3.425 1.00 96.38 91 GLN A O 1
ATOM 766 N N . GLU A 1 92 ? -2.459 -6.953 -4.196 1.00 96.06 92 GLU A N 1
ATOM 767 C CA . GLU A 1 92 ? -2.153 -7.892 -3.117 1.00 96.06 92 GLU A CA 1
ATOM 768 C C . GLU A 1 92 ? -2.141 -7.202 -1.745 1.00 96.06 92 GLU A C 1
ATOM 770 O O . GLU A 1 92 ? -2.813 -7.649 -0.816 1.00 96.06 92 GLU A O 1
ATOM 775 N N . THR A 1 93 ? -1.434 -6.076 -1.615 1.00 96.44 93 THR A N 1
ATOM 776 C CA . THR A 1 93 ? -1.380 -5.307 -0.364 1.00 96.44 93 THR A CA 1
ATOM 777 C C . THR A 1 93 ? -2.750 -4.764 0.028 1.00 96.44 93 THR A C 1
ATOM 779 O O . THR A 1 93 ? -3.112 -4.837 1.201 1.00 96.44 93 THR A O 1
ATOM 782 N N . THR A 1 94 ? -3.538 -4.285 -0.942 1.00 97.38 94 THR A N 1
ATOM 783 C CA . THR A 1 94 ? -4.925 -3.856 -0.701 1.00 97.38 94 THR A CA 1
ATOM 784 C C . THR A 1 94 ? -5.730 -5.006 -0.110 1.00 97.38 94 THR A C 1
ATOM 786 O O . THR A 1 94 ? -6.304 -4.847 0.959 1.00 97.38 94 THR A O 1
ATOM 789 N N . GLN A 1 95 ? -5.713 -6.180 -0.751 1.00 97.81 95 GLN A N 1
ATOM 790 C CA . GLN A 1 95 ? -6.454 -7.358 -0.294 1.00 97.81 95 GLN A CA 1
ATOM 791 C C . GLN A 1 95 ? -6.023 -7.823 1.100 1.00 97.81 95 GLN A C 1
ATOM 793 O O . GLN A 1 95 ? -6.880 -8.139 1.925 1.00 97.81 95 GLN A O 1
ATOM 798 N N . LYS A 1 96 ? -4.712 -7.854 1.376 1.00 97.56 96 LYS A N 1
ATOM 799 C CA . LYS A 1 96 ? -4.169 -8.220 2.692 1.00 97.56 96 LYS A CA 1
ATOM 800 C C . LYS A 1 96 ? -4.680 -7.281 3.782 1.00 97.56 96 LYS A C 1
ATOM 802 O O . LYS A 1 96 ? -5.235 -7.756 4.769 1.00 97.56 96 LYS A O 1
ATOM 807 N N . ILE A 1 97 ? -4.571 -5.969 3.572 1.00 98.12 97 ILE A N 1
ATOM 808 C CA . ILE A 1 97 ? -5.010 -4.959 4.544 1.00 98.12 97 ILE A CA 1
ATOM 809 C C . ILE A 1 97 ? -6.531 -4.990 4.720 1.00 98.12 97 ILE A C 1
ATOM 811 O O . ILE A 1 97 ? -7.008 -5.059 5.850 1.00 98.12 97 ILE A O 1
ATOM 815 N N . THR A 1 98 ? -7.303 -5.002 3.628 1.00 97.94 98 THR A N 1
ATOM 816 C CA . THR A 1 98 ? -8.773 -5.000 3.704 1.00 97.94 98 THR A CA 1
ATOM 817 C C . THR A 1 98 ? -9.303 -6.245 4.399 1.00 97.94 98 THR A C 1
ATOM 819 O O . THR A 1 98 ? -10.206 -6.153 5.224 1.00 97.94 98 THR A O 1
ATOM 822 N N . LYS A 1 99 ? -8.714 -7.414 4.113 1.00 98.06 99 LYS A N 1
ATOM 823 C CA . LYS A 1 99 ? -9.095 -8.677 4.750 1.00 98.06 99 LYS A CA 1
ATOM 824 C C . LYS A 1 99 ? -8.715 -8.702 6.228 1.00 98.06 99 LYS A C 1
ATOM 826 O O . LYS A 1 99 ? -9.527 -9.133 7.037 1.00 98.06 99 LYS A O 1
ATOM 831 N N . TYR A 1 100 ? -7.505 -8.260 6.572 1.00 98.19 100 TYR A N 1
ATOM 832 C CA . TYR A 1 100 ? -7.016 -8.265 7.951 1.00 98.19 100 TYR A CA 1
ATOM 833 C C . TYR A 1 100 ? -7.803 -7.307 8.853 1.00 98.19 100 TYR A C 1
ATOM 835 O O . TYR A 1 100 ? -8.156 -7.666 9.972 1.00 98.19 100 TYR A O 1
ATOM 843 N N . LEU A 1 101 ? -8.123 -6.111 8.353 1.00 97.56 101 LEU A N 1
ATOM 844 C CA . LEU A 1 101 ? -8.864 -5.098 9.107 1.00 97.56 101 LEU A CA 1
ATOM 845 C C . LEU A 1 101 ? -10.389 -5.242 9.008 1.00 97.56 101 LEU A C 1
ATOM 847 O O . LEU A 1 101 ? -11.106 -4.575 9.746 1.00 97.56 101 LEU A O 1
ATOM 851 N N . GLY A 1 102 ? -10.898 -6.070 8.092 1.00 97.62 102 GLY A N 1
ATOM 852 C CA . GLY A 1 102 ? -12.336 -6.187 7.841 1.00 97.62 102 GLY A CA 1
ATOM 853 C C . GLY A 1 102 ? -12.959 -4.921 7.238 1.00 97.62 102 GLY A C 1
ATOM 854 O O . GLY A 1 102 ? -14.117 -4.622 7.518 1.00 97.62 102 GLY A O 1
ATOM 855 N N . ILE A 1 103 ? -12.206 -4.171 6.426 1.00 97.25 103 ILE A N 1
ATOM 856 C CA . ILE A 1 103 ? -12.661 -2.925 5.780 1.00 97.25 103 ILE A CA 1
ATOM 857 C C . ILE A 1 103 ? -12.914 -3.117 4.280 1.00 97.25 103 ILE A C 1
ATOM 859 O O . ILE A 1 103 ? -12.316 -3.982 3.640 1.00 97.25 103 ILE A O 1
ATOM 863 N N . ASP A 1 104 ? -13.771 -2.278 3.692 1.00 96.75 104 ASP A N 1
ATOM 864 C CA . ASP A 1 104 ? -14.019 -2.279 2.245 1.00 96.75 104 ASP A CA 1
ATOM 865 C C . ASP A 1 104 ? -12.820 -1.715 1.457 1.00 96.75 104 ASP A C 1
ATOM 867 O O . ASP A 1 104 ? -12.106 -0.814 1.908 1.00 96.75 104 ASP A O 1
ATOM 871 N N . TRP A 1 105 ? -12.614 -2.199 0.231 1.00 95.50 105 TRP A N 1
ATOM 872 C CA . TRP A 1 105 ? -11.534 -1.720 -0.637 1.00 95.50 105 TRP A CA 1
ATOM 873 C C . TRP A 1 105 ? -11.654 -0.222 -0.955 1.00 95.50 105 TRP A C 1
ATOM 875 O O . TRP A 1 105 ? -10.639 0.460 -1.093 1.00 95.50 105 TRP A O 1
ATOM 885 N N . ARG A 1 106 ? -12.870 0.332 -1.035 1.00 97.06 106 ARG A N 1
ATOM 886 C CA . ARG A 1 106 ? -13.098 1.771 -1.246 1.00 97.06 106 ARG A CA 1
ATOM 887 C C . ARG A 1 106 ? -12.602 2.592 -0.069 1.00 97.06 106 ARG A C 1
ATOM 889 O O . ARG A 1 106 ? -12.070 3.677 -0.297 1.00 97.06 106 ARG A O 1
ATOM 896 N N . GLU A 1 107 ? -12.751 2.073 1.147 1.00 97.75 107 GLU A N 1
ATOM 897 C CA . GLU A 1 107 ? -12.260 2.714 2.366 1.00 97.75 107 GLU A CA 1
ATOM 898 C C . GLU A 1 107 ? -10.730 2.716 2.399 1.00 97.75 107 GLU A C 1
ATOM 900 O O . GLU A 1 107 ? -10.117 3.763 2.613 1.00 97.75 107 GLU A O 1
ATOM 905 N N . TYR A 1 108 ? -10.105 1.594 2.029 1.00 97.00 108 TYR A N 1
ATOM 906 C CA . TYR A 1 108 ? -8.658 1.537 1.818 1.00 97.00 108 TYR A CA 1
ATOM 907 C C . TYR A 1 108 ? -8.170 2.619 0.836 1.00 97.00 108 TYR A C 1
ATOM 909 O O . TYR A 1 108 ? -7.254 3.390 1.136 1.00 97.00 108 TYR A O 1
ATOM 917 N N . TYR A 1 109 ? -8.818 2.744 -0.329 1.00 96.44 109 TYR A N 1
ATOM 918 C CA . TYR A 1 109 ? -8.446 3.779 -1.296 1.00 96.44 109 TYR A CA 1
ATOM 919 C C . TYR A 1 109 ? -8.794 5.199 -0.842 1.00 96.44 109 TYR A C 1
ATOM 921 O O . TYR A 1 109 ? -8.116 6.133 -1.271 1.00 96.44 109 TYR A O 1
ATOM 929 N N . ARG A 1 110 ? -9.827 5.398 -0.014 1.00 97.56 110 ARG A N 1
ATOM 930 C CA . ARG A 1 110 ? -10.137 6.706 0.578 1.00 97.56 110 ARG A CA 1
ATOM 931 C C . ARG A 1 110 ? -8.969 7.168 1.441 1.00 97.56 110 ARG A C 1
ATOM 933 O O . ARG A 1 110 ? -8.419 8.228 1.154 1.00 97.56 110 ARG A O 1
ATOM 940 N N . VAL A 1 111 ? -8.543 6.354 2.407 1.00 96.56 111 VAL A N 1
ATOM 941 C CA . VAL A 1 111 ? -7.405 6.671 3.288 1.00 96.56 111 VAL A CA 1
ATOM 942 C C . VAL A 1 111 ? -6.130 6.892 2.485 1.00 96.56 111 VAL A C 1
ATOM 944 O O . VAL A 1 111 ? -5.463 7.904 2.677 1.00 96.56 111 VAL A O 1
ATOM 947 N N . ASN A 1 112 ? -5.824 6.035 1.506 1.00 94.25 112 ASN A N 1
ATOM 948 C CA . ASN A 1 112 ? -4.650 6.248 0.655 1.00 94.25 112 ASN A CA 1
ATOM 949 C C . ASN A 1 112 ? -4.695 7.584 -0.100 1.00 94.25 112 ASN A C 1
ATOM 951 O O . ASN A 1 112 ? -3.675 8.260 -0.197 1.00 94.25 112 ASN A O 1
ATOM 955 N N . ARG A 1 113 ? -5.854 7.993 -0.633 1.00 95.88 113 ARG A N 1
ATOM 956 C CA . ARG A 1 113 ? -5.982 9.300 -1.295 1.00 95.88 113 ARG A CA 1
ATOM 957 C C . ARG A 1 113 ? -5.797 10.456 -0.319 1.00 95.88 113 ARG A C 1
ATOM 959 O O . ARG A 1 113 ? -5.137 11.423 -0.679 1.00 95.88 113 ARG A O 1
ATOM 966 N N . GLU A 1 114 ? -6.351 10.366 0.887 1.00 96.31 114 GLU A N 1
ATOM 967 C CA . GLU A 1 114 ? -6.174 11.407 1.906 1.00 96.31 114 GLU A CA 1
ATOM 968 C C . GLU A 1 114 ? -4.720 11.512 2.380 1.00 96.31 114 GLU A C 1
ATOM 970 O O . GLU A 1 114 ? -4.218 12.620 2.544 1.00 96.31 114 GLU A O 1
ATOM 975 N N . TYR A 1 115 ? -4.010 10.388 2.512 1.00 94.81 115 TYR A N 1
ATOM 976 C CA . TYR A 1 115 ? -2.575 10.384 2.802 1.00 94.81 115 TYR A CA 1
ATOM 977 C C . TYR A 1 115 ? -1.772 11.095 1.704 1.00 94.81 115 TYR A C 1
ATOM 979 O O . TYR A 1 115 ? -0.964 11.971 1.993 1.00 94.81 115 TYR A O 1
ATOM 987 N N . MET A 1 116 ? -2.043 10.774 0.435 1.00 90.88 116 MET A N 1
ATOM 988 C CA . MET A 1 116 ? -1.329 11.351 -0.712 1.00 90.88 116 MET A CA 1
ATOM 989 C C . MET A 1 116 ? -1.563 12.856 -0.899 1.00 90.88 116 MET A C 1
ATOM 991 O O . MET A 1 116 ? -0.779 13.491 -1.590 1.00 90.88 116 MET A O 1
ATOM 995 N N . LYS A 1 117 ? -2.617 13.436 -0.311 1.00 91.50 117 LYS A N 1
ATOM 996 C CA . LYS A 1 117 ? -2.842 14.894 -0.308 1.00 91.50 117 LYS A CA 1
ATOM 997 C C . LYS A 1 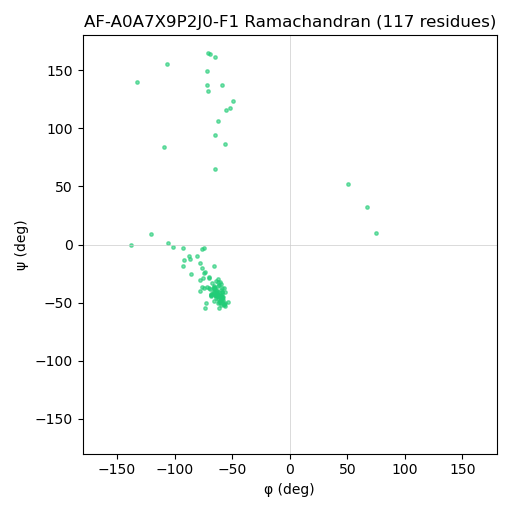117 ? -1.982 15.638 0.718 1.00 91.50 117 LYS A C 1
ATOM 999 O O . LYS A 1 117 ? -1.937 16.863 0.683 1.00 91.50 117 LYS A O 1
ATOM 1004 N N . ARG A 1 118 ? -1.398 14.923 1.686 1.00 79.56 118 ARG A N 1
ATOM 1005 C CA . ARG A 1 118 ? -0.622 15.505 2.795 1.00 79.56 118 ARG A CA 1
ATOM 1006 C C . ARG A 1 118 ? 0.877 15.605 2.503 1.00 79.56 118 ARG A C 1
ATOM 1008 O O . ARG A 1 118 ? 1.575 16.245 3.284 1.00 79.56 118 ARG A O 1
ATOM 1015 N N . GLY A 1 119 ? 1.353 14.941 1.450 1.00 59.72 119 GLY A N 1
ATOM 1016 C CA . GLY A 1 119 ? 2.726 15.033 0.942 1.00 59.72 119 GLY A CA 1
ATOM 1017 C C . GLY A 1 119 ? 2.793 15.896 -0.304 1.00 59.72 119 GLY A C 1
ATOM 1018 O O . GLY A 1 119 ? 3.888 16.441 -0.548 1.00 59.72 119 GLY A O 1
#

Nearest PDB structures (foldseek):
  7bqn-assembly1_A  TM=3.187E-01  e=1.947E+00  synthetic construct

Mean predicted aligned error: 8.87 Å

Solvent-accessible surface area (backbone atoms only — not comparable to full-atom values): 6873 Å² tot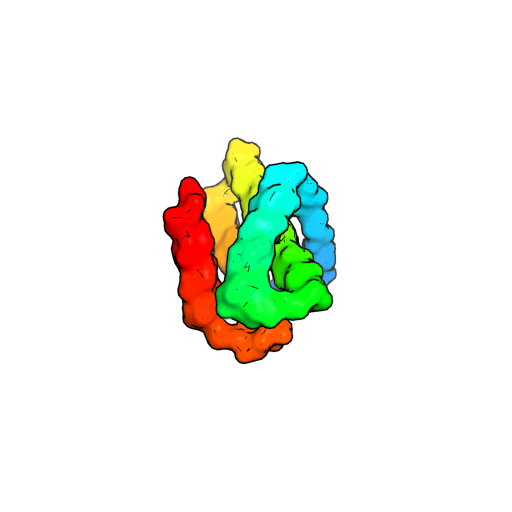al; per-residue (Å²): 144,81,80,68,67,68,61,57,62,70,59,61,73,75,73,66,84,64,78,72,71,74,54,86,62,54,71,70,44,52,53,53,25,51,55,48,38,64,51,49,32,67,78,67,66,51,50,73,71,52,42,53,51,51,32,54,45,47,34,48,40,46,22,48,43,51,52,42,54,51,34,35,75,72,67,78,33,53,76,66,57,37,51,52,53,45,52,50,45,51,51,52,39,48,50,53,48,24,63,73,72,72,47,56,68,68,54,54,52,48,54,53,52,58,55,64,73,75,113

Organism: NCBI:txid694437

Radius of gyration: 17.06 Å; Cα contacts (8 Å, |Δi|>4): 69; chains: 1; bounding box: 32×44×53 Å

Secondary structure (DSSP, 8-state):
--SSHHHHHHHGGGS-----PPP---HHHHHHHHHHHHHHHHHHT--HHHHHHHHHHHHHHHHHHHHHHHHHHTTSS-HHHHHHHHHHHHHHHHHHHHHHHT--HHHHHHHHHHHHT--

Foldseek 3Di:
DPPPVVVVVVVVVPPDPPPVPQADDDPVLLVVLVLLLVQVCVVLVDDPVLSVVLSVLSSSLSSQLVVLVVCCVVVVDPPVRSVVSNVVSVVVSLCSSCVVSVHDSVSVVVSVVVSVVVD

pLDDT: mean 85.44, std 19.72, range [33.53, 98.19]